Protein AF-A0A2V6K9E5-F1 (afdb_monomer_lite)

Structure (mmCIF, N/CA/C/O backbone):
data_AF-A0A2V6K9E5-F1
#
_entry.id   AF-A0A2V6K9E5-F1
#
loop_
_atom_site.group_PDB
_atom_site.id
_atom_site.type_symbol
_atom_site.label_atom_id
_atom_site.label_alt_id
_atom_site.label_comp_id
_atom_site.label_asym_id
_atom_site.label_entity_id
_atom_site.label_seq_id
_atom_site.pdbx_PDB_ins_code
_atom_site.Cartn_x
_atom_site.Cartn_y
_atom_site.Cartn_z
_atom_site.occupancy
_atom_site.B_iso_or_equiv
_atom_site.auth_seq_id
_atom_site.auth_comp_id
_atom_site.auth_asym_id
_atom_site.auth_atom_id
_atom_site.pdbx_PDB_model_num
ATOM 1 N N . MET A 1 1 ? 4.336 -8.264 36.271 1.00 69.12 1 MET A N 1
ATOM 2 C CA . MET A 1 1 ? 4.718 -7.911 34.881 1.00 69.12 1 MET A CA 1
ATOM 3 C C . MET A 1 1 ? 3.651 -8.351 33.873 1.00 69.12 1 MET A C 1
ATOM 5 O O . MET A 1 1 ? 3.141 -7.503 33.158 1.00 69.12 1 MET A O 1
ATOM 9 N N . ILE A 1 2 ? 3.218 -9.620 33.899 1.00 79.25 2 ILE A N 1
ATOM 10 C CA . ILE A 1 2 ? 2.158 -10.182 33.030 1.00 79.25 2 ILE A CA 1
ATOM 11 C C . ILE A 1 2 ? 0.828 -9.408 33.109 1.00 79.25 2 ILE A C 1
ATOM 13 O O . ILE A 1 2 ? 0.188 -9.175 32.088 1.00 79.25 2 ILE A O 1
ATOM 17 N N . THR A 1 3 ? 0.428 -8.950 34.299 1.00 82.25 3 THR A N 1
ATOM 18 C CA . THR A 1 3 ? -0.804 -8.164 34.482 1.00 82.25 3 THR A CA 1
ATOM 19 C C . THR A 1 3 ? -0.767 -6.838 33.724 1.00 82.25 3 THR A C 1
ATOM 21 O O . THR A 1 3 ? -1.738 -6.508 33.063 1.00 82.25 3 THR A O 1
ATOM 24 N N . LYS A 1 4 ? 0.373 -6.129 33.730 1.00 83.00 4 LYS A N 1
ATOM 25 C CA . LYS A 1 4 ? 0.536 -4.850 33.012 1.00 83.00 4 LYS A CA 1
ATOM 26 C C . LYS A 1 4 ? 0.413 -5.023 31.496 1.00 83.00 4 LYS A C 1
ATOM 28 O O . LYS A 1 4 ? -0.208 -4.200 30.839 1.00 83.00 4 LYS A O 1
ATOM 33 N N . ILE A 1 5 ? 0.957 -6.118 30.961 1.00 87.00 5 ILE A N 1
ATOM 34 C CA . ILE A 1 5 ? 0.843 -6.467 29.537 1.00 87.00 5 ILE A CA 1
ATOM 35 C C . ILE A 1 5 ? -0.622 -6.728 29.173 1.00 87.00 5 ILE A C 1
ATOM 37 O O . ILE A 1 5 ? -1.114 -6.192 28.187 1.00 87.00 5 ILE A O 1
ATOM 41 N N . LYS A 1 6 ? -1.347 -7.501 29.991 1.00 86.25 6 LYS A N 1
ATOM 42 C CA . LYS A 1 6 ? -2.779 -7.755 29.770 1.00 86.25 6 LYS A CA 1
ATOM 43 C C . LYS A 1 6 ? -3.601 -6.464 29.782 1.00 86.25 6 LYS A C 1
ATOM 45 O O . LYS A 1 6 ? -4.457 -6.299 28.917 1.00 86.25 6 LYS A O 1
ATOM 50 N N . THR A 1 7 ? -3.324 -5.551 30.715 1.00 87.00 7 THR A N 1
ATOM 51 C CA . THR A 1 7 ? -3.996 -4.246 30.775 1.00 87.00 7 THR A CA 1
ATOM 52 C C . THR A 1 7 ? -3.696 -3.408 29.534 1.00 87.00 7 THR A C 1
ATOM 54 O O . THR A 1 7 ? -4.626 -2.922 28.903 1.00 87.00 7 THR A O 1
ATOM 57 N N . PHE A 1 8 ? -2.432 -3.344 29.107 1.00 88.31 8 PHE A N 1
ATOM 58 C CA . PHE A 1 8 ? -2.032 -2.626 27.895 1.00 88.31 8 PHE A CA 1
ATOM 59 C C . PHE A 1 8 ? -2.746 -3.149 26.640 1.00 88.31 8 PHE A C 1
ATOM 61 O O . PHE A 1 8 ? -3.316 -2.373 25.883 1.00 88.31 8 PHE A O 1
ATOM 68 N N . PHE A 1 9 ? -2.801 -4.469 26.436 1.00 90.12 9 PHE A N 1
ATOM 69 C CA . PHE A 1 9 ? -3.544 -5.046 25.308 1.00 90.12 9 PHE A CA 1
ATOM 70 C C . PHE A 1 9 ? -5.051 -4.769 25.383 1.00 90.12 9 PHE A C 1
ATOM 72 O O . PHE A 1 9 ? -5.694 -4.596 24.347 1.00 90.12 9 PHE A O 1
ATOM 79 N N . SER A 1 10 ? -5.620 -4.718 26.591 1.00 89.25 10 SER A N 1
ATOM 80 C CA . SER A 1 10 ? -7.023 -4.350 26.791 1.00 89.25 10 SER A CA 1
ATOM 81 C C . SER A 1 10 ? -7.283 -2.898 26.392 1.00 89.25 10 SER A C 1
ATOM 83 O O . SER A 1 10 ? -8.249 -2.630 25.684 1.00 89.25 10 SER A O 1
ATOM 85 N N . GLU A 1 11 ? -6.418 -1.973 26.802 1.00 90.19 11 GLU A N 1
ATOM 86 C CA . GLU A 1 11 ? -6.508 -0.550 26.452 1.00 90.19 11 GLU A CA 1
ATOM 87 C C . GLU A 1 11 ? -6.319 -0.329 24.949 1.00 90.19 11 GLU A C 1
ATOM 89 O O . GLU A 1 11 ? -7.147 0.322 24.314 1.00 90.19 11 GLU A O 1
ATOM 94 N N . VAL A 1 12 ? -5.304 -0.959 24.346 1.00 91.69 12 VAL A N 1
ATOM 95 C CA . VAL A 1 12 ? -5.066 -0.900 22.896 1.00 91.69 12 VAL A CA 1
ATOM 96 C C . VAL A 1 12 ? -6.279 -1.408 22.127 1.00 91.69 12 VAL A C 1
ATOM 98 O O . VAL A 1 12 ? -6.682 -0.782 21.154 1.00 91.69 12 VAL A O 1
ATOM 101 N N . LYS A 1 13 ? -6.910 -2.504 22.565 1.00 86.56 13 LYS A N 1
ATOM 102 C CA . LYS A 1 13 ? -8.130 -3.014 21.925 1.00 86.56 13 LYS A CA 1
ATOM 103 C C . LYS A 1 13 ? -9.282 -2.008 21.999 1.00 86.56 13 LYS A C 1
ATOM 105 O O . LYS A 1 13 ? -10.003 -1.865 21.015 1.00 86.56 13 LYS A O 1
ATOM 110 N N . VAL A 1 14 ? -9.455 -1.330 23.134 1.00 89.38 14 VAL A N 1
ATOM 111 C CA . VAL A 1 14 ? -10.497 -0.306 23.314 1.00 89.38 14 VAL A CA 1
ATOM 112 C C . VAL A 1 14 ? -10.253 0.892 22.395 1.00 89.38 14 VAL A C 1
ATOM 114 O O . VAL A 1 14 ? -11.192 1.367 21.762 1.00 89.38 14 VAL A O 1
ATOM 117 N N . GLU A 1 15 ? -9.011 1.353 22.261 1.00 88.25 15 GLU A N 1
ATOM 118 C CA . GLU A 1 15 ? -8.672 2.441 21.333 1.00 88.25 15 GLU A CA 1
ATOM 119 C C . GLU A 1 15 ? -8.827 2.018 19.868 1.00 88.25 15 GLU A C 1
ATOM 121 O O . GLU A 1 15 ? -9.405 2.747 19.064 1.00 88.25 15 GLU A O 1
ATOM 126 N N . LEU A 1 16 ? -8.424 0.792 19.527 1.00 85.25 16 LEU A N 1
ATOM 127 C CA . LEU A 1 16 ? -8.552 0.242 18.177 1.00 85.25 16 LEU A CA 1
ATOM 128 C C . LEU A 1 16 ? -10.015 0.147 17.707 1.00 85.25 16 LEU A C 1
ATOM 130 O O . LEU A 1 16 ? -10.296 0.213 16.509 1.00 85.25 16 LEU A O 1
ATOM 134 N N . GLN A 1 17 ? -10.953 -0.019 18.643 1.00 80.06 17 GLN A N 1
ATOM 135 C CA . GLN A 1 17 ? -12.390 -0.026 18.361 1.00 80.06 17 GLN A CA 1
ATOM 136 C C . GLN A 1 17 ? -12.953 1.367 18.057 1.00 80.06 17 GLN A C 1
ATOM 138 O O . GLN A 1 17 ? -13.992 1.457 17.407 1.00 80.06 17 GLN A O 1
ATOM 143 N N . LYS A 1 18 ? -12.290 2.440 18.504 1.00 81.50 18 LYS A N 1
ATOM 144 C CA . LYS A 1 18 ? -12.682 3.826 18.204 1.00 81.50 18 LYS A CA 1
ATOM 145 C C . LYS A 1 18 ? -12.182 4.290 16.838 1.00 81.50 18 LYS A C 1
ATOM 147 O O . LYS A 1 18 ? -12.676 5.286 16.314 1.00 81.50 18 LYS A O 1
ATOM 152 N N . CYS A 1 19 ? -11.197 3.602 16.264 1.00 80.38 19 CYS A N 1
ATOM 153 C CA . CYS A 1 19 ? -10.670 3.946 14.953 1.00 80.38 19 CYS A CA 1
ATOM 154 C C . CYS A 1 19 ? -11.755 3.807 13.877 1.00 80.38 19 CYS A C 1
ATOM 156 O O . CYS A 1 19 ? -12.446 2.790 13.782 1.00 80.38 19 CYS A O 1
ATOM 158 N N . SER A 1 20 ? -11.871 4.836 13.038 1.00 74.62 20 SER A N 1
ATOM 159 C CA . SER A 1 20 ? -12.700 4.796 11.833 1.00 74.62 20 SER A CA 1
ATOM 160 C C . SER A 1 20 ? -11.944 4.029 10.765 1.00 74.62 20 SER A C 1
ATOM 162 O O . SER A 1 20 ? -11.111 4.575 10.046 1.00 74.62 20 SER A O 1
ATOM 164 N N . TRP A 1 21 ? -12.171 2.726 10.740 1.00 78.88 21 TRP A N 1
ATOM 165 C CA . TRP A 1 21 ? -11.530 1.865 9.774 1.00 78.88 21 TRP A CA 1
ATOM 166 C C . TRP A 1 21 ? -12.168 2.027 8.385 1.00 78.88 21 TRP A C 1
ATOM 168 O O . TRP A 1 21 ? -13.393 2.109 8.307 1.00 78.88 21 TRP A O 1
ATOM 178 N N . PRO A 1 22 ? -11.372 2.026 7.300 1.00 70.75 22 PRO A N 1
ATOM 179 C CA . PRO A 1 22 ? -11.835 2.173 5.914 1.00 70.75 22 PRO A CA 1
ATOM 180 C C . PRO A 1 22 ? -12.486 0.880 5.384 1.00 70.75 22 PRO A C 1
ATOM 182 O O . PRO A 1 22 ? -12.121 0.320 4.348 1.00 70.75 22 PRO A O 1
ATOM 185 N N . TRP A 1 23 ? -13.423 0.343 6.162 1.00 69.50 23 TRP A N 1
ATOM 186 C CA . TRP A 1 23 ? -14.319 -0.730 5.773 1.00 69.50 23 TRP A CA 1
ATOM 187 C C . TRP A 1 23 ? -15.691 -0.497 6.388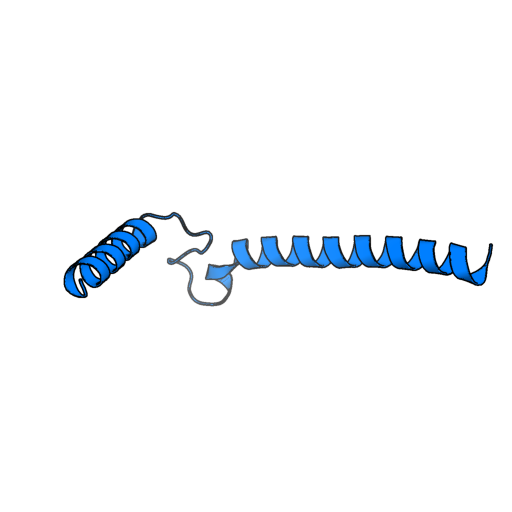 1.00 69.50 23 TRP A C 1
ATOM 189 O O . TRP A 1 23 ? -15.808 -0.132 7.557 1.00 69.50 23 TRP A O 1
ATOM 199 N N . ASP A 1 24 ? -16.741 -0.775 5.626 1.00 69.38 24 ASP A N 1
ATOM 200 C CA . ASP A 1 24 ? -18.103 -0.460 6.040 1.00 69.38 24 ASP A CA 1
ATOM 201 C C . ASP A 1 24 ? -18.753 -1.669 6.743 1.00 69.38 24 ASP A C 1
ATOM 203 O O . ASP A 1 24 ? -19.077 -2.671 6.099 1.00 69.38 24 ASP A O 1
ATOM 207 N N . PRO A 1 25 ? -18.939 -1.662 8.079 1.00 64.44 25 PRO A N 1
ATOM 208 C CA . PRO A 1 25 ? -19.471 -2.816 8.807 1.00 64.44 25 PRO A CA 1
ATOM 209 C C . PRO A 1 25 ? -20.960 -3.073 8.528 1.00 64.44 25 PRO A C 1
ATOM 211 O O . PRO A 1 25 ? -21.469 -4.130 8.904 1.00 64.44 25 PRO A O 1
ATOM 214 N N . LYS A 1 26 ? -21.654 -2.122 7.888 1.00 64.69 26 LYS A N 1
ATOM 215 C CA . LYS A 1 26 ? -23.070 -2.225 7.509 1.00 64.69 26 LYS A CA 1
ATOM 216 C C . LYS A 1 26 ? -23.285 -2.994 6.207 1.00 64.69 26 LYS A C 1
ATOM 218 O O . LYS A 1 26 ? -24.377 -3.515 5.986 1.00 64.69 26 LYS A O 1
ATOM 223 N N . GLU A 1 27 ? -22.258 -3.111 5.370 1.00 62.06 27 GLU A N 1
ATOM 224 C CA . GLU A 1 27 ? -22.339 -3.856 4.119 1.00 62.06 27 GLU A CA 1
ATOM 225 C C . GLU A 1 27 ? -21.877 -5.310 4.313 1.00 62.06 27 GLU A C 1
ATOM 227 O O . GLU A 1 27 ? -20.858 -5.595 4.945 1.00 62.06 27 GLU A O 1
ATOM 232 N N . ARG A 1 28 ? -22.643 -6.271 3.778 1.00 52.94 28 ARG A N 1
ATOM 233 C CA . ARG A 1 28 ? -22.278 -7.697 3.815 1.00 52.94 28 ARG A CA 1
ATOM 234 C C . ARG A 1 28 ? -21.382 -8.056 2.625 1.00 52.94 28 ARG A C 1
ATOM 236 O O . ARG A 1 28 ? -21.696 -7.730 1.483 1.00 52.94 28 ARG A O 1
ATOM 243 N N . GLY A 1 29 ? -20.311 -8.807 2.890 1.00 67.31 29 GLY A N 1
ATOM 244 C CA . GLY A 1 29 ? -19.452 -9.419 1.867 1.00 67.31 29 GLY A CA 1
ATOM 245 C C . GLY A 1 29 ? -18.340 -8.507 1.335 1.00 67.31 29 GLY A C 1
ATOM 246 O O . GLY A 1 29 ? -17.825 -7.657 2.054 1.00 67.31 29 GLY A O 1
ATOM 247 N N . PHE A 1 30 ? -17.960 -8.695 0.067 1.00 60.25 30 PHE A N 1
ATOM 248 C CA . PHE A 1 30 ? -16.825 -8.017 -0.584 1.00 60.25 30 PHE A CA 1
ATOM 249 C C . PHE A 1 30 ? -16.949 -6.486 -0.667 1.00 60.25 30 PHE A C 1
ATOM 251 O O . PHE A 1 30 ? -15.933 -5.802 -0.753 1.00 60.25 30 PHE A O 1
ATOM 258 N N . ARG A 1 31 ? -18.168 -5.930 -0.602 1.00 62.88 31 ARG A N 1
ATOM 259 C CA . ARG A 1 31 ? -18.389 -4.472 -0.654 1.00 62.88 31 ARG A CA 1
ATOM 260 C C . ARG A 1 31 ? -17.914 -3.752 0.616 1.00 62.88 31 ARG A C 1
ATOM 262 O O . ARG A 1 31 ? -17.472 -2.614 0.529 1.00 62.88 31 ARG A O 1
ATOM 269 N N . LYS A 1 32 ? -17.836 -4.466 1.748 1.00 67.62 32 LYS A N 1
ATOM 270 C CA . LYS A 1 32 ? -17.267 -3.964 3.010 1.00 67.62 32 LYS A CA 1
ATOM 271 C C . LYS A 1 32 ? -15.849 -3.421 2.849 1.00 67.62 32 LYS A C 1
ATOM 273 O O . LYS A 1 32 ? -15.497 -2.454 3.507 1.00 67.62 32 LYS A O 1
ATOM 278 N N . TYR A 1 33 ? -15.041 -4.031 1.986 1.00 73.06 33 TYR A N 1
ATOM 279 C CA . TYR A 1 33 ? -13.642 -3.652 1.775 1.00 73.06 33 TYR A CA 1
ATOM 280 C C . TYR A 1 33 ? -13.450 -2.806 0.515 1.00 73.06 33 TYR A C 1
ATOM 282 O O . TYR A 1 33 ? -12.341 -2.748 -0.006 1.00 73.06 33 TYR A O 1
ATOM 290 N N . LYS A 1 34 ? -14.514 -2.183 -0.011 1.00 72.19 34 LYS A N 1
ATOM 291 C CA . LYS A 1 34 ? -14.461 -1.461 -1.286 1.00 72.19 34 LYS A CA 1
ATOM 292 C C . LYS A 1 34 ? -13.406 -0.355 -1.276 1.00 72.19 34 LYS A C 1
ATOM 294 O O . LYS A 1 34 ? -12.599 -0.328 -2.193 1.00 72.19 34 LYS A O 1
ATOM 299 N N . GLU A 1 35 ? -13.354 0.478 -0.238 1.00 73.88 35 GLU A N 1
ATOM 300 C CA . GLU A 1 35 ? -12.339 1.542 -0.130 1.00 73.88 35 GLU A CA 1
ATOM 301 C C . GLU A 1 35 ? -10.914 0.988 -0.002 1.00 73.88 35 GLU A C 1
ATOM 303 O O . GLU A 1 35 ? -9.975 1.491 -0.622 1.00 73.88 35 GLU A O 1
ATOM 308 N N . LEU A 1 36 ? -10.760 -0.102 0.754 1.00 79.19 36 LEU A N 1
ATOM 309 C CA . LEU A 1 36 ? -9.484 -0.793 0.920 1.00 79.19 36 LEU A CA 1
ATOM 310 C C . LEU A 1 36 ? -8.974 -1.374 -0.404 1.00 79.19 36 LEU A C 1
ATOM 312 O O . LEU A 1 36 ? -7.800 -1.240 -0.752 1.00 79.19 36 LEU A O 1
ATOM 316 N N . SER A 1 37 ? -9.872 -2.026 -1.141 1.00 81.50 37 SER A N 1
ATOM 317 C CA . SER A 1 37 ? -9.566 -2.645 -2.424 1.00 81.50 37 SER A CA 1
ATOM 318 C C . SER A 1 37 ? -9.275 -1.589 -3.480 1.00 81.50 37 SER A C 1
ATOM 320 O O . SER A 1 37 ? -8.337 -1.772 -4.245 1.00 81.50 37 SER A O 1
ATOM 322 N N . ASP A 1 38 ? -10.030 -0.491 -3.511 1.00 83.56 38 ASP A N 1
ATOM 323 C CA . ASP A 1 38 ? -9.819 0.610 -4.454 1.00 83.56 38 ASP A CA 1
ATOM 324 C C . ASP A 1 38 ? -8.444 1.261 -4.235 1.00 83.56 38 ASP A C 1
ATOM 326 O O . ASP A 1 38 ? -7.639 1.363 -5.160 1.00 83.56 38 ASP A O 1
ATOM 330 N N . SER A 1 39 ? -8.102 1.545 -2.973 1.00 85.38 39 SER A N 1
ATOM 331 C CA . SER A 1 39 ? -6.777 2.057 -2.597 1.00 85.38 39 SER A CA 1
ATOM 332 C C . SER A 1 39 ? -5.652 1.092 -2.987 1.00 85.38 39 SER A C 1
ATOM 334 O O . SER A 1 39 ? -4.626 1.504 -3.525 1.00 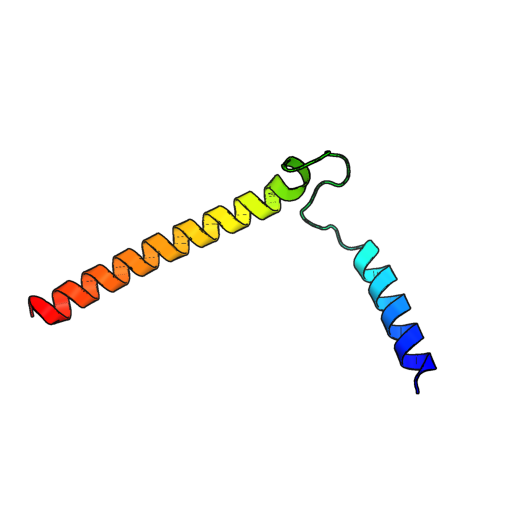85.38 39 SER A O 1
ATOM 336 N N . THR A 1 40 ? -5.844 -0.210 -2.761 1.00 89.19 40 THR A N 1
ATOM 337 C CA . THR A 1 40 ? -4.844 -1.231 -3.115 1.00 89.19 40 THR A CA 1
ATOM 338 C C . THR A 1 40 ? -4.656 -1.335 -4.629 1.00 89.19 40 THR A C 1
ATOM 340 O O . THR A 1 40 ? -3.525 -1.419 -5.103 1.00 89.19 40 THR A O 1
ATOM 343 N N . VAL A 1 41 ? -5.743 -1.286 -5.405 1.00 92.31 41 VAL A N 1
ATOM 344 C CA . VAL A 1 41 ? -5.701 -1.351 -6.873 1.00 92.31 41 VAL A CA 1
ATOM 345 C C . VAL A 1 41 ? -4.918 -0.172 -7.448 1.00 92.31 41 VAL A C 1
ATOM 347 O O . VAL A 1 41 ? -4.061 -0.381 -8.305 1.00 92.31 41 VAL A O 1
ATOM 350 N N . VAL A 1 42 ? -5.134 1.044 -6.939 1.00 93.12 42 VAL A N 1
ATOM 351 C CA . VAL A 1 42 ? -4.382 2.232 -7.377 1.00 93.12 42 VAL A CA 1
ATOM 352 C C . VAL A 1 42 ? -2.880 2.066 -7.125 1.00 93.12 42 VAL A C 1
ATOM 354 O O . VAL A 1 42 ? -2.069 2.367 -8.006 1.00 93.12 42 VAL A O 1
ATOM 357 N N . VAL A 1 43 ? -2.492 1.536 -5.961 1.00 95.69 43 VAL A N 1
ATOM 358 C CA . VAL A 1 43 ? -1.078 1.288 -5.629 1.00 95.69 43 VAL A CA 1
ATOM 359 C C . VAL A 1 43 ? -0.466 0.247 -6.566 1.00 95.69 43 VAL A C 1
ATOM 361 O O . VAL A 1 43 ? 0.632 0.460 -7.079 1.00 95.69 43 VAL A O 1
ATOM 364 N N . VAL A 1 44 ? -1.178 -0.845 -6.847 1.00 96.06 44 VAL A N 1
ATOM 365 C CA . VAL A 1 44 ? -0.707 -1.894 -7.765 1.00 96.06 44 VAL A CA 1
ATOM 366 C C . VAL A 1 44 ? -0.510 -1.345 -9.178 1.00 96.06 44 VAL A C 1
ATOM 368 O O . VAL A 1 44 ? 0.536 -1.581 -9.780 1.00 96.06 44 VAL A O 1
ATOM 371 N N . ILE A 1 45 ? -1.463 -0.565 -9.695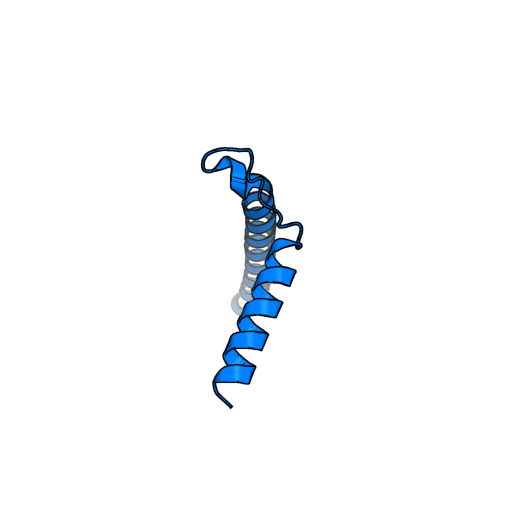 1.00 96.38 45 ILE A N 1
ATOM 372 C CA . ILE A 1 45 ? -1.342 0.067 -11.018 1.00 96.38 45 ILE A CA 1
ATOM 373 C C . ILE A 1 45 ? -0.125 0.998 -11.051 1.00 96.38 45 ILE A C 1
ATOM 375 O O . ILE A 1 45 ? 0.669 0.946 -11.988 1.00 96.38 45 ILE A O 1
ATOM 379 N N . SER A 1 46 ? 0.06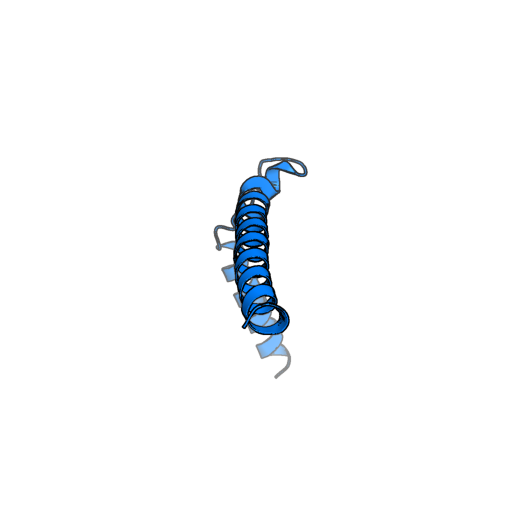0 1.800 -10.002 1.00 95.88 46 SER A N 1
ATOM 380 C CA . SER A 1 46 ? 1.198 2.716 -9.882 1.00 95.88 46 SER A CA 1
ATOM 381 C C . SER A 1 46 ? 2.536 1.971 -9.888 1.00 95.88 46 SER A C 1
ATOM 383 O O . SER A 1 46 ? 3.459 2.374 -10.594 1.00 95.88 46 SER A O 1
ATOM 385 N N . MET A 1 47 ? 2.636 0.855 -9.157 1.00 96.62 47 MET A N 1
ATOM 386 C CA . MET A 1 47 ? 3.836 0.011 -9.138 1.00 96.62 47 MET A CA 1
ATOM 387 C C . MET A 1 47 ? 4.148 -0.586 -10.510 1.00 96.62 47 MET A C 1
ATOM 389 O O . MET A 1 47 ? 5.306 -0.582 -10.921 1.00 96.62 47 MET A O 1
ATOM 393 N N . VAL A 1 48 ? 3.136 -1.075 -11.230 1.00 97.06 48 VAL A N 1
ATOM 394 C CA . VAL A 1 48 ? 3.326 -1.663 -12.564 1.00 97.06 48 VAL A CA 1
ATOM 395 C C . VAL A 1 48 ? 3.767 -0.607 -13.573 1.00 97.06 48 VAL A C 1
ATOM 397 O O . VAL A 1 48 ? 4.693 -0.855 -14.339 1.00 97.06 48 VAL A O 1
ATOM 400 N N . LEU A 1 49 ? 3.150 0.577 -13.562 1.00 96.44 49 LEU A N 1
ATOM 401 C CA . LEU A 1 49 ? 3.519 1.664 -14.471 1.00 96.44 49 LEU A CA 1
ATOM 402 C C . LEU A 1 49 ? 4.942 2.161 -14.211 1.00 96.44 49 LEU A C 1
ATOM 404 O O . LEU A 1 49 ? 5.724 2.292 -15.152 1.00 96.44 49 LEU A O 1
ATOM 408 N N . LEU A 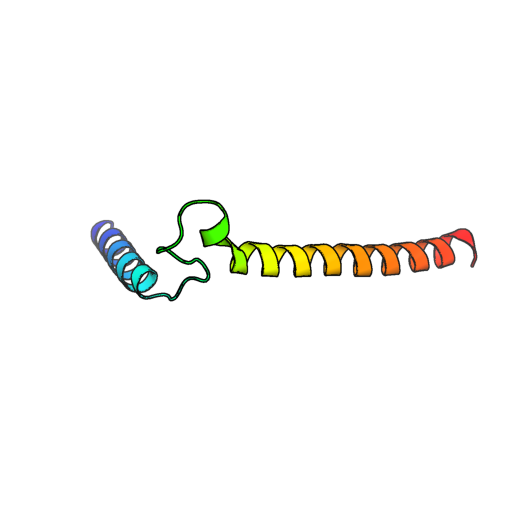1 50 ? 5.293 2.397 -12.944 1.00 96.44 50 LEU A N 1
ATOM 409 C CA . LEU A 1 50 ? 6.636 2.835 -12.575 1.00 96.44 50 LEU A CA 1
ATOM 410 C C . LEU A 1 50 ? 7.677 1.755 -12.888 1.00 96.44 50 LEU A C 1
ATOM 412 O O . LEU A 1 50 ? 8.708 2.055 -13.483 1.00 96.44 50 LEU A O 1
ATOM 416 N N . GLY A 1 51 ? 7.397 0.498 -12.536 1.00 96.31 51 GLY A N 1
ATOM 417 C CA . GLY A 1 51 ? 8.283 -0.629 -12.824 1.00 96.31 51 GLY A CA 1
ATOM 418 C C . GLY A 1 51 ? 8.489 -0.833 -14.324 1.00 96.31 51 GLY A C 1
ATOM 419 O O . GLY A 1 51 ? 9.622 -0.988 -14.770 1.00 96.31 51 GLY A O 1
ATOM 420 N N . GLY A 1 52 ? 7.415 -0.752 -15.112 1.00 96.00 52 GLY A N 1
ATOM 421 C CA . GLY A 1 52 ? 7.471 -0.822 -16.570 1.00 96.00 52 GLY A CA 1
ATOM 422 C C . GLY A 1 52 ? 8.317 0.300 -17.166 1.00 96.00 52 GLY A C 1
ATOM 423 O O . GLY A 1 52 ? 9.214 0.023 -17.958 1.00 96.00 52 GLY A O 1
ATOM 424 N N . PHE A 1 53 ? 8.098 1.543 -16.729 1.00 95.75 53 PHE A N 1
ATOM 425 C CA . PHE A 1 53 ? 8.897 2.693 -17.150 1.00 95.75 53 PHE A CA 1
ATOM 426 C C . PHE A 1 53 ? 10.384 2.478 -16.854 1.00 95.75 53 PHE A C 1
ATOM 428 O O . PHE A 1 53 ? 11.194 2.512 -17.775 1.00 95.75 53 PHE A O 1
ATOM 435 N N . VAL A 1 54 ? 10.745 2.181 -15.604 1.00 96.06 54 VAL A N 1
ATOM 436 C CA . VAL A 1 54 ? 12.146 1.966 -15.209 1.00 96.06 54 VAL A CA 1
ATOM 437 C C . VAL A 1 54 ? 12.769 0.823 -16.014 1.00 96.06 54 VAL A C 1
ATOM 439 O O . VAL A 1 54 ? 13.816 1.013 -16.623 1.00 96.06 54 VAL A O 1
ATOM 442 N N . SER A 1 55 ? 12.080 -0.317 -16.130 1.00 95.19 55 SER A N 1
ATOM 443 C CA . SER A 1 55 ? 12.579 -1.470 -16.892 1.00 95.19 55 SER A CA 1
ATOM 444 C C . SER A 1 55 ? 12.805 -1.169 -18.377 1.00 95.19 55 SER A C 1
ATOM 446 O O . SER A 1 55 ? 13.734 -1.702 -18.980 1.00 95.19 55 SER A O 1
ATOM 448 N N . PHE A 1 56 ? 11.983 -0.299 -18.973 1.00 93.81 56 PHE A N 1
ATOM 449 C CA . PHE A 1 56 ? 12.126 0.106 -20.366 1.00 93.81 56 PHE A CA 1
ATOM 450 C C . PHE A 1 56 ? 13.374 0.968 -20.574 1.00 93.81 56 PHE A C 1
ATOM 452 O O . PHE A 1 56 ? 14.145 0.716 -21.499 1.00 93.81 56 PHE A O 1
ATOM 459 N N . PHE A 1 57 ? 13.606 1.957 -19.708 1.00 93.44 57 PHE A N 1
ATOM 460 C CA . PHE A 1 57 ? 14.806 2.792 -19.798 1.00 93.44 57 PHE A CA 1
ATOM 461 C C . PHE A 1 57 ? 16.079 2.008 -19.487 1.00 93.44 57 PHE A C 1
ATOM 463 O O . PHE A 1 57 ? 17.067 2.178 -20.199 1.00 93.44 57 PHE A O 1
ATOM 470 N N . ASP A 1 58 ? 16.039 1.097 -18.515 1.00 92.56 58 ASP A N 1
ATOM 471 C CA . ASP A 1 58 ? 17.152 0.189 -18.234 1.00 92.56 58 ASP A CA 1
ATOM 472 C C . ASP A 1 58 ? 17.455 -0.706 -19.444 1.00 92.56 58 ASP A C 1
ATOM 474 O O . ASP A 1 58 ? 18.613 -0.872 -19.824 1.00 92.56 58 ASP A O 1
ATOM 478 N N . PHE A 1 59 ? 16.423 -1.238 -20.110 1.00 93.12 59 PHE A N 1
ATOM 479 C CA . PHE A 1 59 ? 16.598 -2.033 -21.325 1.00 93.12 59 PHE A CA 1
ATOM 480 C C . PHE A 1 59 ? 17.277 -1.235 -22.443 1.00 93.12 59 PHE A C 1
ATOM 482 O O . PHE A 1 59 ? 18.203 -1.749 -23.075 1.00 93.12 59 PHE A O 1
ATOM 489 N N . VAL A 1 60 ? 16.840 0.008 -22.673 1.00 94.06 60 VAL A N 1
ATOM 490 C CA . VAL A 1 60 ? 17.444 0.908 -23.666 1.00 94.06 60 VAL A CA 1
ATOM 491 C C . VAL A 1 60 ? 18.897 1.205 -23.305 1.00 94.06 60 VAL A C 1
ATOM 493 O O . VAL A 1 60 ? 19.767 1.098 -24.162 1.00 94.06 60 VAL A O 1
ATOM 496 N N . LEU A 1 61 ? 19.182 1.524 -22.044 1.00 92.06 61 LEU A N 1
ATOM 497 C CA . LEU A 1 61 ? 20.536 1.846 -21.602 1.00 92.06 61 LEU A CA 1
ATOM 498 C C . LEU A 1 61 ? 21.489 0.656 -21.747 1.00 92.06 61 LEU A C 1
ATOM 500 O O . LEU A 1 61 ? 22.629 0.854 -22.130 1.00 92.06 61 LEU A O 1
ATOM 504 N N . VAL A 1 62 ? 21.036 -0.567 -21.465 1.00 93.75 62 VAL A N 1
ATOM 505 C CA . VAL A 1 62 ? 21.892 -1.765 -21.513 1.00 93.75 62 VAL A CA 1
ATOM 506 C C . VAL A 1 62 ? 22.081 -2.309 -22.930 1.00 93.75 62 VAL A C 1
ATOM 508 O O . VAL A 1 62 ? 23.133 -2.869 -23.227 1.00 93.75 62 VAL A O 1
ATOM 511 N N . ASN A 1 63 ? 21.060 -2.222 -23.787 1.00 85.62 63 ASN A N 1
ATOM 512 C CA . ASN A 1 63 ? 21.077 -2.890 -25.095 1.00 85.62 63 ASN A CA 1
ATOM 513 C C . ASN A 1 63 ? 21.276 -1.939 -26.281 1.00 85.62 63 ASN A C 1
ATOM 515 O O . ASN A 1 63 ? 21.581 -2.418 -27.372 1.00 85.62 63 ASN A O 1
ATOM 519 N N . VAL A 1 64 ? 21.051 -0.631 -26.114 1.00 84.12 64 VAL A N 1
ATOM 520 C CA . VAL A 1 64 ? 21.115 0.351 -27.214 1.00 84.12 64 VAL A CA 1
ATOM 521 C C . VAL A 1 64 ? 22.301 1.308 -27.080 1.00 84.12 64 VAL A C 1
ATOM 523 O O . VAL A 1 64 ? 22.875 1.670 -28.107 1.00 84.12 64 VAL A O 1
ATOM 526 N N . VAL A 1 65 ? 22.650 1.732 -25.859 1.00 67.00 65 VAL A N 1
ATOM 527 C CA . VAL A 1 65 ? 23.801 2.615 -25.572 1.00 67.00 65 VAL A CA 1
ATOM 528 C C . VAL A 1 65 ? 25.032 1.777 -25.251 1.00 67.00 65 VAL A C 1
ATOM 530 O O . VAL A 1 65 ? 26.104 2.101 -25.807 1.00 67.00 65 VAL A O 1
#

pLDDT: mean 83.74, std 11.3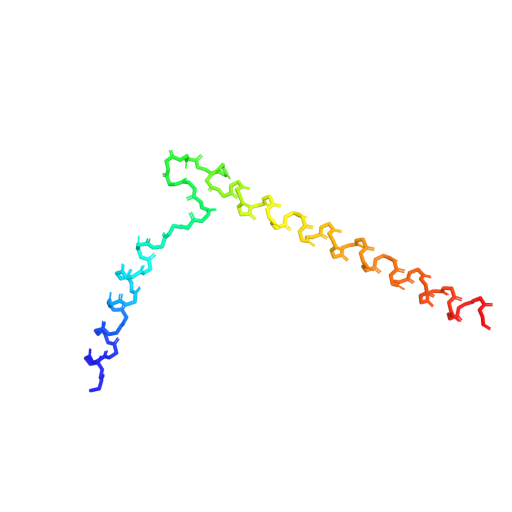7, range [52.94, 97.06]

Foldseek 3Di:
DVVVVVVVVVVVVVVVVVDPDQFDPPDPDPNRCVRVVVVVVVVVVVCVVVVVVVVVVVCCVVPPD

Secondary structure (DSSP, 8-state):
-HHHHHHHHHHHHHHHHHS--SS-TTS-GGGGGHHHHHHHHHHHHHHHHHHHHHHHHHHHHHHT-

Sequence (65 aa):
MITKIKTFFSEVKVELQKCSWPWDPKERGFRKYKELSDSTVVVVISMVLLGGFVSFFDFVLVNVV

Radius of gyration: 22.05 Å; chains: 1; bounding box: 47×15×62 Å